Protein AF-A0A518IJC3-F1 (afdb_monomer_lite)

Organism: NCBI:txid2527976

Structure (mmCIF, N/CA/C/O backbone):
data_AF-A0A518IJC3-F1
#
_entry.id   AF-A0A518IJC3-F1
#
loop_
_atom_site.group_PDB
_atom_site.id
_atom_site.type_symbol
_atom_site.label_atom_id
_atom_site.label_alt_id
_atom_site.label_comp_id
_atom_site.label_asym_id
_atom_site.label_entity_id
_atom_site.label_seq_id
_atom_site.pdbx_PDB_ins_code
_atom_site.Cartn_x
_atom_site.Cartn_y
_atom_site.Cartn_z
_atom_site.occupancy
_atom_site.B_iso_or_equiv
_atom_site.auth_seq_id
_atom_site.auth_comp_id
_atom_site.auth_asym_id
_atom_site.auth_atom_id
_atom_site.pdbx_PDB_model_num
ATOM 1 N N . MET A 1 1 ? 7.387 24.031 16.752 1.00 44.44 1 MET A N 1
ATOM 2 C CA . MET A 1 1 ? 6.366 22.975 16.636 1.00 44.44 1 MET A CA 1
ATOM 3 C C . MET A 1 1 ? 7.140 21.714 16.356 1.00 44.44 1 MET A C 1
ATOM 5 O O . M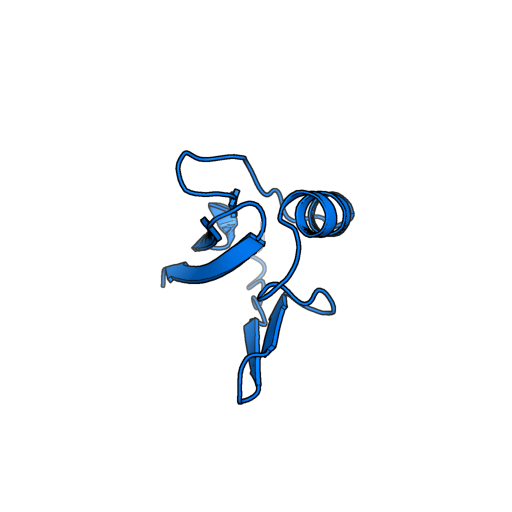ET A 1 1 ? 7.888 21.713 15.389 1.00 44.44 1 MET A O 1
ATOM 9 N N . ASP A 1 2 ? 7.101 20.771 17.294 1.00 44.84 2 ASP A N 1
ATOM 10 C CA . ASP A 1 2 ? 7.904 19.550 17.250 1.00 44.84 2 ASP A CA 1
ATOM 11 C C . ASP A 1 2 ? 7.682 18.819 15.930 1.00 44.84 2 ASP A C 1
ATOM 13 O O . ASP A 1 2 ? 6.559 18.420 15.621 1.00 44.84 2 ASP A O 1
ATOM 17 N N . SER A 1 3 ? 8.766 18.622 15.185 1.00 51.75 3 SER A N 1
ATOM 18 C CA . SER A 1 3 ? 8.877 17.559 14.196 1.00 51.75 3 SER A CA 1
ATOM 19 C C . SER A 1 3 ? 8.777 16.247 14.969 1.00 51.75 3 SER A C 1
ATOM 21 O O . SER A 1 3 ? 9.786 15.695 15.410 1.00 51.75 3 SER A O 1
ATOM 23 N N . GLN A 1 4 ? 7.550 15.809 15.256 1.00 52.97 4 GLN A N 1
ATOM 24 C CA . GLN A 1 4 ? 7.320 14.514 15.871 1.00 52.97 4 GLN A CA 1
ATOM 25 C C . GLN A 1 4 ? 7.936 13.486 14.937 1.00 52.97 4 GLN A C 1
ATOM 27 O O . GLN A 1 4 ? 7.493 13.315 13.806 1.00 52.97 4 GLN A O 1
ATOM 32 N N . ASN A 1 5 ? 9.007 12.868 15.418 1.00 46.75 5 ASN A N 1
ATOM 33 C CA . ASN A 1 5 ? 9.734 11.795 14.771 1.00 46.75 5 ASN A CA 1
ATOM 34 C C . ASN A 1 5 ? 8.767 10.605 14.645 1.00 46.75 5 ASN A C 1
ATOM 36 O O . ASN A 1 5 ? 8.715 9.730 15.511 1.00 46.75 5 ASN A O 1
ATOM 40 N N . ARG A 1 6 ? 7.891 10.653 13.638 1.00 52.81 6 ARG A N 1
ATOM 41 C CA . ARG A 1 6 ? 6.842 9.670 13.393 1.00 52.81 6 ARG A CA 1
ATOM 42 C C . ARG A 1 6 ? 7.557 8.432 12.873 1.00 52.81 6 ARG A C 1
ATOM 44 O O . ARG A 1 6 ? 8.008 8.386 11.737 1.00 52.81 6 ARG A O 1
ATOM 51 N N . ILE A 1 7 ? 7.761 7.457 13.754 1.00 54.72 7 ILE A N 1
ATOM 52 C CA . ILE A 1 7 ? 8.372 6.188 13.368 1.00 54.72 7 ILE A CA 1
ATOM 53 C C . ILE A 1 7 ? 7.366 5.464 12.475 1.00 54.72 7 ILE A C 1
ATOM 55 O O . ILE A 1 7 ? 6.355 4.952 12.953 1.00 54.72 7 ILE A O 1
ATOM 59 N N . ILE A 1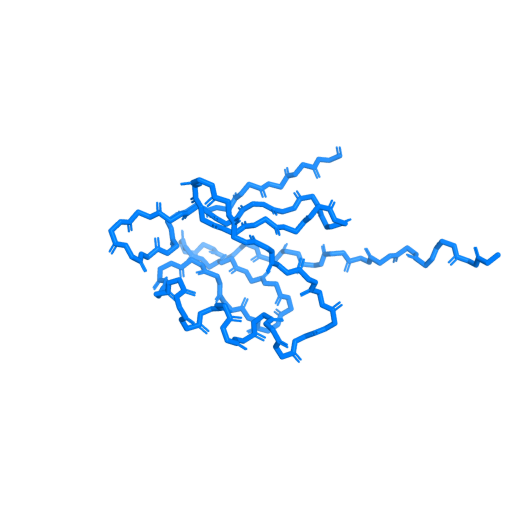 8 ? 7.658 5.424 11.180 1.00 58.94 8 ILE A N 1
ATOM 60 C CA . ILE A 1 8 ? 6.934 4.614 10.208 1.00 58.94 8 ILE A CA 1
ATOM 61 C C . ILE A 1 8 ? 7.378 3.171 10.424 1.00 58.94 8 ILE A C 1
ATOM 63 O O . ILE A 1 8 ? 8.475 2.772 10.034 1.00 58.94 8 ILE A O 1
ATOM 67 N N . HIS A 1 9 ? 6.557 2.382 11.114 1.00 61.22 9 HIS A N 1
ATOM 68 C CA . HIS A 1 9 ? 6.888 0.989 11.386 1.00 61.22 9 HIS A CA 1
ATOM 69 C C . HIS A 1 9 ? 6.395 0.111 10.231 1.00 61.22 9 HIS A C 1
ATOM 71 O O . HIS A 1 9 ? 5.310 -0.466 10.299 1.00 61.22 9 HIS A O 1
ATOM 77 N N . ILE A 1 10 ? 7.192 0.022 9.161 1.00 63.47 10 ILE A N 1
ATOM 78 C CA . ILE A 1 10 ? 6.991 -0.996 8.125 1.00 63.47 10 ILE A CA 1
ATOM 79 C C . ILE A 1 10 ? 7.646 -2.288 8.600 1.00 6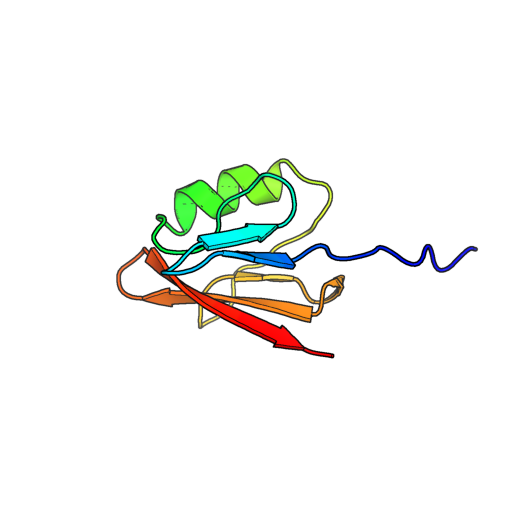3.47 10 ILE A C 1
ATOM 81 O O . ILE A 1 10 ? 8.865 -2.361 8.755 1.00 63.47 10 ILE A O 1
ATOM 85 N N . SER A 1 11 ? 6.835 -3.313 8.848 1.00 63.84 11 SER A N 1
ATOM 86 C CA . SER A 1 11 ? 7.325 -4.642 9.228 1.00 63.84 11 SER A CA 1
ATOM 87 C C . SER A 1 11 ? 7.235 -5.592 8.042 1.00 63.84 11 SER A C 1
ATOM 89 O O . SER A 1 11 ? 6.149 -5.783 7.496 1.00 63.84 11 SER A O 1
ATOM 91 N N . VAL A 1 12 ? 8.366 -6.198 7.661 1.00 65.88 12 VAL A N 1
ATOM 92 C CA . VAL A 1 12 ? 8.446 -7.188 6.578 1.00 65.88 12 VAL A CA 1
ATOM 93 C C . VAL A 1 12 ? 8.625 -8.587 7.168 1.00 65.88 12 VAL A C 1
ATOM 95 O O . VAL A 1 12 ? 9.714 -8.923 7.639 1.00 65.88 12 VAL A O 1
ATOM 98 N N . PHE A 1 13 ? 7.587 -9.427 7.125 1.00 66.06 13 PHE A N 1
ATOM 99 C CA . PHE A 1 13 ? 7.685 -10.837 7.520 1.00 66.06 13 PHE A CA 1
ATOM 100 C C . PHE A 1 13 ? 7.773 -11.736 6.286 1.00 66.06 13 PHE A C 1
ATOM 102 O O . PHE A 1 13 ? 7.073 -11.566 5.287 1.00 66.06 13 PHE A O 1
ATOM 109 N N . ARG A 1 14 ? 8.671 -12.723 6.329 1.00 55.84 14 ARG A N 1
ATOM 110 C CA . ARG A 1 14 ? 8.817 -13.692 5.237 1.00 55.84 14 ARG A CA 1
ATOM 111 C C . ARG A 1 14 ? 7.729 -14.775 5.339 1.00 55.84 14 ARG A C 1
ATOM 113 O O . ARG A 1 14 ? 7.466 -15.238 6.445 1.00 55.84 14 ARG A O 1
ATOM 120 N N . PRO A 1 15 ? 7.161 -15.246 4.211 1.00 63.09 15 PRO A N 1
ATOM 121 C CA . PRO A 1 15 ? 7.626 -14.960 2.857 1.00 63.09 15 PRO A CA 1
ATOM 122 C C . PRO A 1 15 ? 7.078 -13.678 2.200 1.00 63.09 15 PRO A C 1
ATOM 124 O O . PRO A 1 15 ? 7.739 -13.237 1.267 1.00 63.09 15 PRO A O 1
ATOM 127 N N . ARG A 1 16 ? 5.941 -13.082 2.614 1.00 69.44 16 ARG A N 1
ATOM 128 C CA . ARG A 1 16 ? 5.291 -11.955 1.886 1.00 69.44 16 ARG A CA 1
ATOM 129 C C . ARG A 1 16 ? 4.341 -11.090 2.736 1.00 69.44 16 ARG A C 1
ATOM 131 O O . ARG A 1 16 ? 3.221 -10.790 2.327 1.00 69.44 16 ARG A O 1
ATOM 138 N N . GLU A 1 17 ? 4.756 -10.707 3.929 1.00 81.00 17 GLU A N 1
ATOM 139 C CA . GLU A 1 17 ? 3.969 -9.842 4.808 1.00 81.00 17 GLU A CA 1
ATOM 140 C C . GLU A 1 17 ? 4.626 -8.465 4.861 1.00 81.00 17 GLU A C 1
ATOM 142 O O . GLU A 1 17 ? 5.804 -8.378 5.190 1.00 81.00 17 GLU A O 1
ATOM 147 N N . VAL A 1 18 ? 3.895 -7.406 4.517 1.00 86.44 18 VAL A N 1
ATOM 148 C CA . VAL A 1 18 ? 4.358 -6.022 4.667 1.00 86.44 18 VAL A CA 1
ATOM 149 C C . VAL A 1 18 ? 3.217 -5.280 5.317 1.00 86.44 18 VAL A C 1
ATOM 151 O O . VAL A 1 18 ? 2.130 -5.210 4.742 1.00 86.44 18 VAL A O 1
ATOM 154 N N . ARG A 1 19 ? 3.457 -4.769 6.520 1.00 88.62 19 ARG A N 1
ATOM 155 C CA . ARG A 1 19 ? 2.441 -4.072 7.303 1.00 88.62 19 ARG A CA 1
ATOM 156 C C . ARG A 1 19 ? 2.796 -2.614 7.521 1.00 88.62 19 ARG A C 1
ATOM 158 O O . ARG A 1 19 ? 3.959 -2.322 7.785 1.00 88.62 19 ARG A O 1
ATOM 165 N N . LEU A 1 20 ? 1.784 -1.751 7.500 1.00 87.19 20 LEU A N 1
ATOM 166 C CA . LEU A 1 20 ? 1.826 -0.399 8.052 1.00 87.19 20 LEU A CA 1
ATOM 167 C C . LEU A 1 20 ? 0.968 -0.385 9.323 1.00 87.19 20 LEU A C 1
ATOM 169 O O . LEU A 1 20 ? -0.262 -0.439 9.259 1.00 87.19 20 LEU A O 1
ATOM 173 N N . GLY A 1 21 ? 1.618 -0.405 10.490 1.00 86.31 21 GLY A N 1
ATOM 174 C CA . GLY A 1 21 ? 0.924 -0.682 11.751 1.00 86.31 21 GLY A CA 1
ATOM 175 C C . GLY A 1 21 ? 0.263 -2.067 11.722 1.00 86.31 21 GLY A C 1
ATOM 176 O O . GLY A 1 21 ? 0.940 -3.077 11.530 1.00 86.31 21 GLY A O 1
ATOM 177 N N . GLU A 1 22 ? -1.061 -2.113 11.875 1.00 87.12 22 GLU A N 1
ATOM 178 C CA . GLU A 1 22 ? -1.850 -3.357 11.817 1.00 87.12 22 GLU A CA 1
ATOM 179 C C . GLU A 1 22 ? -2.362 -3.699 10.405 1.00 87.12 22 GLU A C 1
ATOM 181 O O . GLU A 1 22 ? -2.892 -4.789 10.185 1.00 87.12 22 GLU A O 1
ATOM 186 N N . ILE A 1 23 ? -2.198 -2.793 9.436 1.00 90.25 23 ILE A N 1
ATOM 187 C CA . ILE A 1 23 ? -2.721 -2.959 8.078 1.00 90.25 23 ILE A CA 1
ATOM 188 C C . ILE A 1 23 ? -1.716 -3.761 7.256 1.00 90.25 23 ILE A C 1
ATOM 190 O O . ILE A 1 23 ? -0.626 -3.282 6.950 1.00 90.25 23 ILE A O 1
ATOM 194 N N . GLN A 1 24 ? -2.089 -4.977 6.860 1.00 91.25 24 GLN A N 1
ATOM 195 C CA . GLN A 1 24 ? -1.361 -5.736 5.843 1.00 91.25 24 GLN A CA 1
ATOM 196 C C . GLN A 1 24 ? -1.563 -5.081 4.472 1.00 91.25 24 GLN A C 1
ATOM 198 O O . GLN A 1 24 ? -2.702 -4.805 4.096 1.00 91.25 24 GLN A O 1
ATOM 203 N N . LEU A 1 25 ? -0.473 -4.879 3.728 1.00 91.56 25 LEU A N 1
ATOM 204 C CA . LEU A 1 25 ? -0.455 -4.188 2.436 1.00 91.56 25 LEU A CA 1
ATOM 205 C C . LEU A 1 25 ? -0.431 -5.171 1.257 1.00 91.56 25 LEU A C 1
ATOM 207 O O . LEU A 1 25 ? -1.343 -5.173 0.438 1.00 91.56 25 LEU A O 1
ATOM 211 N N . LEU A 1 26 ? 0.581 -6.043 1.187 1.00 92.75 26 LEU A N 1
ATOM 212 C CA . LEU A 1 26 ? 0.789 -6.930 0.032 1.00 92.75 26 LEU A CA 1
ATOM 213 C C . LEU A 1 26 ? -0.289 -8.008 -0.122 1.00 92.75 26 LEU A C 1
ATOM 215 O O . LEU A 1 26 ? -0.783 -8.550 0.872 1.00 92.75 26 LEU A O 1
ATOM 219 N N . ASN A 1 27 ? -0.516 -8.417 -1.377 1.00 90.56 27 ASN A N 1
ATOM 220 C CA . ASN A 1 27 ? -1.457 -9.463 -1.799 1.00 90.56 27 ASN A CA 1
ATOM 221 C C . ASN A 1 27 ? -2.909 -9.167 -1.397 1.00 90.56 27 ASN A C 1
ATOM 223 O O . ASN A 1 27 ? -3.676 -10.077 -1.075 1.00 90.56 27 ASN A O 1
ATOM 227 N N . ARG A 1 28 ? -3.293 -7.890 -1.406 1.00 93.38 28 ARG A N 1
ATOM 228 C CA . ARG A 1 28 ? -4.655 -7.441 -1.109 1.00 93.38 28 ARG A CA 1
ATOM 229 C C . ARG A 1 28 ? -5.173 -6.530 -2.205 1.00 93.38 28 ARG A C 1
ATOM 231 O O . ARG A 1 28 ? -4.393 -5.855 -2.868 1.00 93.38 28 ARG A O 1
ATOM 238 N N . ALA A 1 29 ? -6.491 -6.500 -2.364 1.00 94.44 29 ALA A N 1
ATOM 239 C CA . ALA A 1 29 ? -7.131 -5.617 -3.325 1.00 94.44 29 ALA A CA 1
ATOM 240 C C . ALA A 1 29 ? -6.874 -4.157 -2.940 1.00 94.44 29 ALA A C 1
ATOM 242 O O . ALA A 1 29 ? -7.122 -3.781 -1.789 1.00 94.44 29 ALA A O 1
ATOM 243 N N . LEU A 1 30 ? -6.444 -3.342 -3.909 1.00 92.50 30 LEU A N 1
ATOM 244 C CA . LEU A 1 30 ? -6.118 -1.931 -3.688 1.00 92.50 30 LEU A CA 1
ATOM 245 C C . LEU A 1 30 ? -7.274 -1.216 -2.987 1.00 92.50 30 LEU A C 1
ATOM 247 O O . LEU A 1 30 ? -7.084 -0.620 -1.938 1.00 92.50 30 LEU A O 1
ATOM 251 N N . GLN A 1 31 ? -8.494 -1.400 -3.496 1.00 91.81 31 GLN A N 1
ATOM 252 C CA . GLN A 1 31 ? -9.708 -0.775 -2.964 1.00 91.81 31 GLN A CA 1
ATOM 253 C C . GLN A 1 31 ? -9.953 -1.082 -1.480 1.00 91.81 31 GLN A C 1
ATOM 255 O O . GLN A 1 31 ? -10.396 -0.210 -0.738 1.00 91.81 31 GLN A O 1
ATOM 260 N N . GLN A 1 32 ? -9.678 -2.312 -1.034 1.00 93.44 32 GLN A N 1
ATOM 261 C CA . GLN A 1 32 ? -9.863 -2.688 0.371 1.00 93.44 32 GLN A CA 1
ATOM 262 C C . GLN A 1 32 ? -8.824 -2.003 1.255 1.00 93.44 32 GLN A C 1
ATOM 264 O O . GLN A 1 32 ? -9.166 -1.455 2.301 1.00 93.44 32 GLN A O 1
ATOM 269 N N . VAL A 1 33 ? -7.569 -1.993 0.805 1.00 92.44 33 VAL A N 1
ATOM 270 C CA . VAL A 1 33 ? -6.475 -1.344 1.527 1.00 92.44 33 VAL A CA 1
ATOM 271 C C . VAL A 1 33 ? -6.668 0.173 1.557 1.00 92.44 33 VAL A C 1
ATOM 273 O O . VAL A 1 33 ? -6.483 0.768 2.609 1.00 92.44 33 VAL A O 1
ATOM 276 N N . THR A 1 34 ? -7.155 0.798 0.479 1.00 90.94 34 THR A N 1
ATOM 277 C CA . THR A 1 34 ? -7.515 2.226 0.455 1.00 90.94 34 THR A CA 1
ATOM 278 C C . THR A 1 34 ? -8.532 2.575 1.538 1.00 90.94 34 THR A C 1
ATOM 280 O O . THR A 1 34 ? -8.373 3.575 2.228 1.00 90.94 34 THR A O 1
ATOM 283 N N . VAL A 1 35 ? -9.576 1.757 1.719 1.00 91.62 35 VAL A N 1
ATOM 284 C CA . VAL A 1 35 ? -10.597 2.001 2.753 1.00 91.62 35 VAL A CA 1
ATOM 285 C C . VAL A 1 35 ? -9.989 1.946 4.156 1.00 91.62 35 VAL A C 1
ATOM 287 O O . VAL A 1 35 ? -10.322 2.780 4.994 1.00 91.62 35 VAL A O 1
ATOM 290 N N . GLU A 1 36 ? -9.091 0.995 4.408 1.00 92.31 36 GLU A N 1
ATOM 291 C CA . GLU A 1 36 ? -8.404 0.872 5.698 1.00 92.31 36 GLU A CA 1
ATOM 292 C C . GLU A 1 36 ? -7.431 2.024 5.947 1.00 92.31 36 GLU A C 1
ATOM 294 O O . GLU A 1 36 ? -7.440 2.598 7.034 1.00 92.31 36 GLU A O 1
ATOM 299 N N . LEU A 1 37 ? -6.649 2.407 4.935 1.00 90.81 37 LEU A N 1
ATOM 300 C CA . LEU A 1 37 ? -5.713 3.528 5.010 1.00 90.81 37 LEU A CA 1
ATOM 301 C C . LEU A 1 37 ? -6.441 4.860 5.217 1.00 90.81 37 LEU A C 1
ATOM 303 O O . LEU A 1 37 ? -6.036 5.637 6.075 1.00 90.81 37 LEU A O 1
ATOM 307 N N . ASN A 1 38 ? -7.577 5.081 4.551 1.00 85.12 38 ASN A N 1
ATOM 308 C CA . ASN A 1 38 ? -8.430 6.254 4.779 1.00 85.12 38 ASN A CA 1
ATOM 309 C C . ASN A 1 38 ? -9.032 6.308 6.195 1.00 85.12 38 ASN A C 1
ATOM 311 O O . ASN A 1 38 ? -9.504 7.359 6.623 1.00 85.12 38 ASN A O 1
ATOM 315 N N . GLY A 1 39 ? -9.054 5.183 6.916 1.00 85.31 39 GLY A N 1
ATOM 316 C CA . GLY A 1 39 ? -9.427 5.125 8.331 1.00 85.31 39 GLY A CA 1
ATOM 317 C C . GLY A 1 39 ? -8.302 5.542 9.285 1.00 85.31 39 GLY A C 1
ATOM 318 O O . GLY A 1 39 ? -8.531 5.650 10.491 1.00 85.31 39 GLY A O 1
ATOM 319 N N . THR A 1 40 ? -7.094 5.758 8.767 1.00 85.25 40 THR A N 1
ATOM 320 C CA . THR A 1 40 ? -5.940 6.253 9.521 1.00 85.25 40 THR A CA 1
ATOM 321 C C . THR A 1 40 ? -5.813 7.775 9.395 1.00 85.25 40 THR A C 1
ATOM 323 O O . THR A 1 40 ? -6.572 8.422 8.679 1.00 85.25 40 THR A O 1
ATOM 326 N N . ASN A 1 41 ? -4.842 8.363 10.097 1.00 84.38 41 ASN A N 1
ATOM 327 C CA . ASN A 1 41 ? -4.481 9.773 9.909 1.00 84.38 41 ASN A CA 1
ATOM 328 C C . ASN A 1 41 ? -3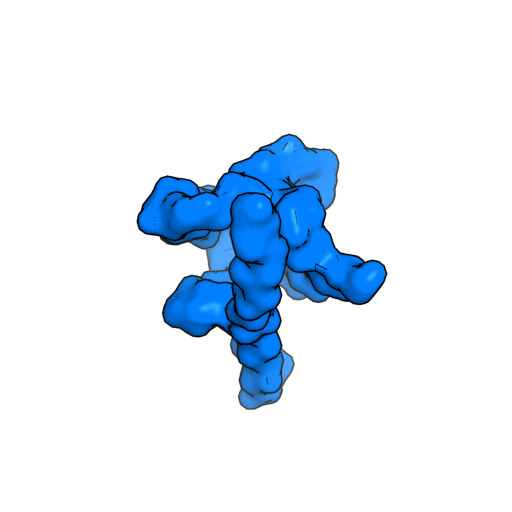.476 9.973 8.759 1.00 84.38 41 ASN A C 1
ATOM 330 O O . ASN A 1 41 ? -2.947 11.072 8.611 1.00 84.38 41 ASN A O 1
ATOM 334 N N . ASP A 1 42 ? -3.166 8.920 8.001 1.00 83.62 42 ASP A N 1
ATOM 335 C CA . ASP A 1 42 ? -2.154 8.935 6.954 1.00 83.62 42 ASP A CA 1
ATOM 336 C C . ASP A 1 42 ? -2.846 9.068 5.592 1.00 83.62 42 ASP A C 1
ATOM 338 O O . ASP A 1 42 ? -3.653 8.224 5.202 1.00 83.62 42 ASP A O 1
ATOM 342 N N . LEU A 1 43 ? -2.555 10.156 4.876 1.00 86.56 43 LEU A N 1
ATOM 343 C CA . LEU A 1 43 ? -3.187 10.458 3.594 1.00 86.56 43 LEU A CA 1
ATOM 344 C C . LEU A 1 43 ? -2.493 9.688 2.467 1.00 86.56 43 LEU A C 1
ATOM 346 O O . LEU A 1 43 ? -1.352 9.980 2.124 1.00 86.56 43 LEU A O 1
ATOM 350 N N . PHE A 1 44 ? -3.196 8.712 1.896 1.00 91.75 44 PHE A N 1
ATOM 351 C CA . PHE A 1 44 ? -2.777 8.030 0.675 1.00 91.75 44 PHE A CA 1
ATOM 352 C C . PHE A 1 44 ? -3.583 8.557 -0.511 1.00 91.75 44 PHE A C 1
ATOM 354 O O . PHE A 1 44 ? -4.811 8.456 -0.531 1.00 91.75 44 PHE A O 1
ATOM 361 N N . GLU A 1 45 ? -2.892 9.099 -1.505 1.00 92.31 45 GLU A N 1
ATOM 362 C CA . GLU A 1 45 ? -3.474 9.640 -2.728 1.00 92.31 45 GLU A CA 1
ATOM 363 C C . GLU A 1 45 ? -3.285 8.671 -3.894 1.00 92.31 45 GLU A C 1
ATOM 365 O O . GLU A 1 45 ? -2.348 7.876 -3.922 1.00 92.31 45 GLU A O 1
ATOM 370 N N . GLN A 1 46 ? -4.201 8.707 -4.861 1.00 91.94 46 GLN A N 1
ATOM 371 C CA . GLN A 1 46 ? -4.115 7.843 -6.033 1.00 91.94 46 GLN A CA 1
ATOM 372 C C . GLN A 1 46 ? -3.131 8.408 -7.058 1.00 91.94 46 GLN A C 1
ATOM 374 O O . GLN A 1 46 ? -3.247 9.563 -7.462 1.00 91.94 46 GLN A O 1
ATOM 379 N N . VAL A 1 47 ? -2.214 7.556 -7.513 1.00 90.62 47 VAL A N 1
ATOM 380 C CA . VAL A 1 47 ? -1.195 7.860 -8.528 1.00 90.62 47 VAL A CA 1
ATOM 381 C C . VAL A 1 47 ? -1.223 6.816 -9.643 1.00 90.62 47 VAL A C 1
ATOM 383 O O . VAL A 1 47 ? -1.886 5.786 -9.515 1.00 90.62 47 VAL A O 1
ATOM 386 N N . ASP A 1 48 ? -0.482 7.053 -10.730 1.00 88.00 48 ASP A N 1
ATOM 387 C CA . ASP A 1 48 ? -0.469 6.187 -11.923 1.00 88.00 48 ASP A CA 1
ATOM 388 C C . ASP A 1 48 ? -0.178 4.709 -11.612 1.00 88.00 48 ASP A C 1
ATOM 390 O O . ASP A 1 48 ? -0.690 3.823 -12.292 1.00 88.00 48 ASP A O 1
ATOM 394 N N . VAL A 1 49 ? 0.640 4.445 -10.589 1.00 86.81 49 VAL A N 1
ATOM 395 C CA . VAL A 1 49 ? 1.083 3.095 -10.209 1.00 86.81 49 VAL A CA 1
ATOM 396 C C . VAL A 1 49 ? 0.318 2.498 -9.023 1.00 86.81 49 VAL A C 1
ATOM 398 O O . VAL A 1 49 ? 0.607 1.366 -8.648 1.00 86.81 49 VAL A O 1
ATOM 401 N N . GLY A 1 50 ? -0.631 3.221 -8.413 1.00 92.62 50 GLY A N 1
ATOM 402 C CA . GLY A 1 50 ? -1.375 2.753 -7.238 1.00 92.62 50 GLY A CA 1
ATOM 403 C C . GLY A 1 50 ? -1.691 3.866 -6.238 1.00 92.62 50 GLY A C 1
ATOM 404 O O . GLY A 1 50 ? -2.486 4.757 -6.537 1.00 92.62 50 GLY A O 1
ATOM 405 N N . LEU A 1 51 ? -1.114 3.795 -5.033 1.00 94.00 51 LEU A N 1
ATOM 406 C CA . LEU A 1 51 ? -1.307 4.799 -3.976 1.00 94.00 51 LEU A CA 1
ATOM 407 C C . LEU A 1 51 ? 0.027 5.334 -3.471 1.00 94.00 51 LEU A C 1
ATOM 409 O O . LEU A 1 51 ? 0.952 4.563 -3.247 1.00 94.00 51 LEU A O 1
ATOM 413 N N . GLU A 1 52 ? 0.095 6.625 -3.198 1.00 93.19 52 GLU A N 1
ATOM 414 C CA . GLU A 1 52 ? 1.268 7.281 -2.632 1.00 93.19 52 GLU A CA 1
ATOM 415 C C . GLU A 1 52 ? 0.902 8.006 -1.342 1.00 93.19 52 GLU A C 1
ATOM 417 O O . GLU A 1 52 ? -0.147 8.637 -1.241 1.00 93.19 52 GLU A O 1
ATOM 422 N N . ASN A 1 53 ? 1.784 7.927 -0.355 1.00 91.94 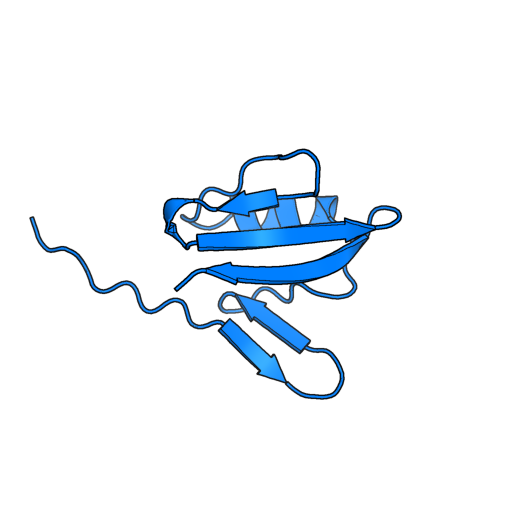53 ASN A N 1
ATOM 423 C CA . ASN A 1 53 ? 1.789 8.828 0.781 1.00 91.94 53 ASN A CA 1
ATOM 424 C C . ASN A 1 53 ? 3.123 9.577 0.792 1.00 91.94 53 ASN A C 1
ATOM 426 O O . ASN A 1 53 ? 4.147 9.023 1.200 1.00 91.94 53 ASN A O 1
ATOM 430 N N . GLU A 1 54 ? 3.088 10.831 0.336 1.00 89.00 54 GLU A N 1
ATOM 431 C CA . GLU A 1 54 ? 4.269 11.689 0.202 1.00 89.00 54 GLU A CA 1
ATOM 432 C C . GLU A 1 54 ? 4.914 11.990 1.566 1.00 89.00 54 GLU A C 1
ATOM 434 O O . GLU A 1 54 ? 6.136 11.945 1.690 1.00 89.00 54 GLU A O 1
ATOM 439 N N . GLU A 1 55 ? 4.112 12.220 2.617 1.00 87.31 55 GLU A N 1
ATOM 440 C CA . GLU A 1 55 ? 4.617 12.492 3.976 1.00 87.31 55 GLU A CA 1
ATOM 441 C C . GLU A 1 55 ? 5.419 11.306 4.524 1.00 87.31 55 GLU A C 1
ATOM 443 O O . GLU A 1 55 ? 6.432 11.485 5.202 1.00 87.31 55 GLU A O 1
ATOM 448 N N . LEU A 1 56 ? 4.961 10.089 4.225 1.00 84.94 56 LEU A N 1
ATOM 449 C CA . LEU A 1 56 ? 5.590 8.853 4.673 1.00 84.94 56 LEU A CA 1
ATOM 450 C C . LEU A 1 56 ? 6.662 8.331 3.703 1.00 84.94 56 LEU A C 1
ATOM 452 O O . LEU A 1 56 ? 7.369 7.383 4.045 1.00 84.94 56 LEU A O 1
ATOM 456 N N . GLY A 1 57 ? 6.774 8.907 2.502 1.00 88.62 57 GLY A N 1
ATOM 457 C CA . GLY A 1 57 ? 7.654 8.412 1.444 1.00 88.62 57 GLY A CA 1
ATOM 458 C C . GLY A 1 57 ? 7.317 6.986 0.993 1.00 88.62 57 GLY A C 1
ATOM 459 O O . GLY A 1 57 ? 8.226 6.230 0.649 1.00 88.62 57 GLY A O 1
ATOM 460 N N . ILE A 1 58 ? 6.040 6.587 1.041 1.00 90.44 58 ILE A N 1
ATOM 461 C CA . ILE A 1 58 ? 5.583 5.230 0.696 1.00 90.44 58 ILE A CA 1
ATOM 462 C C . ILE A 1 58 ? 4.804 5.257 -0.614 1.00 90.44 58 ILE A C 1
ATOM 464 O O . ILE A 1 58 ? 3.856 6.026 -0.748 1.00 90.44 58 ILE A O 1
ATOM 468 N N . VAL A 1 59 ? 5.111 4.323 -1.515 1.00 92.12 59 VAL A N 1
ATOM 469 C CA . VAL A 1 59 ? 4.291 4.029 -2.698 1.00 92.12 59 VAL A CA 1
ATOM 470 C C . VAL A 1 59 ? 3.827 2.574 -2.653 1.00 92.12 59 VAL A C 1
ATOM 472 O O . VAL A 1 59 ? 4.624 1.650 -2.507 1.00 92.12 59 VAL A O 1
ATOM 475 N N . LEU A 1 60 ? 2.520 2.360 -2.769 1.00 93.62 60 LEU A N 1
ATOM 476 C CA . LEU A 1 60 ? 1.882 1.057 -2.921 1.00 93.62 60 LEU A CA 1
ATOM 477 C C . LEU A 1 60 ? 1.631 0.823 -4.408 1.00 93.62 60 LEU A C 1
ATOM 479 O O . LEU A 1 60 ? 0.867 1.562 -5.029 1.00 93.62 60 LEU A O 1
ATOM 483 N N . VAL A 1 61 ? 2.263 -0.210 -4.959 1.00 93.81 61 VAL A N 1
ATOM 484 C CA . VAL A 1 61 ? 2.215 -0.528 -6.388 1.00 93.81 61 VAL A CA 1
ATOM 485 C C . VAL A 1 61 ? 1.116 -1.548 -6.654 1.00 93.81 61 VAL A C 1
ATOM 487 O O . VAL A 1 61 ? 1.105 -2.633 -6.063 1.00 93.81 61 VAL A O 1
ATOM 490 N N . GLU A 1 62 ? 0.206 -1.200 -7.556 1.00 94.38 62 GLU A N 1
ATOM 491 C CA . GLU A 1 62 ? -0.919 -2.021 -7.979 1.00 94.38 62 GLU A CA 1
ATOM 492 C C . GLU A 1 62 ? -0.638 -2.739 -9.305 1.00 94.38 62 GLU A C 1
ATOM 494 O O . GLU A 1 62 ? -0.136 -2.155 -10.264 1.00 94.38 62 GLU A O 1
ATOM 499 N N . VAL A 1 63 ? -0.979 -4.027 -9.346 1.00 92.19 63 VAL A N 1
ATOM 500 C CA . VAL A 1 63 ? -0.983 -4.873 -10.541 1.00 92.19 63 VAL A CA 1
ATOM 501 C C . VAL A 1 63 ? -2.251 -5.727 -10.507 1.00 92.19 63 VAL A C 1
ATOM 503 O O . VAL A 1 63 ? -2.516 -6.417 -9.521 1.00 92.19 63 VAL A O 1
ATOM 506 N N . ASP A 1 64 ? -3.045 -5.689 -11.579 1.00 93.38 64 ASP A N 1
ATOM 507 C CA . ASP A 1 64 ? -4.294 -6.454 -11.729 1.00 93.38 64 ASP A CA 1
ATOM 508 C C . ASP A 1 64 ? -5.292 -6.279 -10.554 1.00 93.38 64 ASP A C 1
ATOM 510 O O . ASP A 1 64 ? -5.969 -7.213 -10.116 1.00 93.38 64 ASP A O 1
ATOM 514 N N . GLY A 1 65 ? -5.393 -5.060 -10.025 1.00 91.12 65 GLY A N 1
ATOM 515 C CA . GLY A 1 65 ? -6.259 -4.644 -8.920 1.00 91.12 65 GLY A CA 1
ATOM 516 C C . GLY A 1 65 ? -5.721 -4.962 -7.523 1.00 91.12 65 GLY A C 1
ATOM 517 O O . GLY A 1 65 ? -6.409 -4.703 -6.528 1.00 91.12 65 GLY A O 1
ATOM 518 N N . MET A 1 66 ? -4.515 -5.525 -7.426 1.00 93.88 66 MET A N 1
ATOM 519 C CA . MET A 1 66 ? -3.903 -6.015 -6.191 1.00 93.88 66 MET A CA 1
ATOM 520 C C . MET A 1 66 ? -2.600 -5.277 -5.895 1.00 93.88 66 MET A C 1
ATOM 522 O O . MET A 1 66 ? -1.829 -4.983 -6.799 1.00 93.88 66 MET A O 1
ATOM 526 N N . ILE A 1 67 ? -2.314 -5.028 -4.619 1.00 93.19 67 ILE A N 1
ATOM 527 C CA . ILE A 1 67 ? -1.012 -4.496 -4.211 1.00 93.19 67 ILE A CA 1
ATOM 528 C C . ILE A 1 67 ? 0.032 -5.607 -4.330 1.00 93.19 67 ILE A C 1
ATOM 530 O O . ILE A 1 67 ? 0.009 -6.578 -3.562 1.00 93.19 67 ILE A O 1
ATOM 534 N N . ASP A 1 68 ? 0.948 -5.439 -5.278 1.00 91.12 68 ASP A N 1
ATOM 535 C CA . ASP A 1 68 ? 2.044 -6.372 -5.563 1.00 91.12 68 ASP A CA 1
ATOM 536 C C . ASP A 1 68 ? 3.389 -5.860 -5.024 1.00 91.12 68 ASP A C 1
ATOM 538 O O . ASP A 1 68 ? 4.248 -6.650 -4.626 1.00 91.12 68 ASP A O 1
ATOM 542 N N . GLY A 1 69 ? 3.545 -4.536 -4.920 1.00 90.69 69 GLY A N 1
ATOM 543 C CA . GLY A 1 69 ? 4.777 -3.894 -4.465 1.00 90.69 69 GLY A CA 1
ATOM 544 C C . GLY A 1 69 ? 4.554 -2.821 -3.403 1.00 90.69 69 GLY A C 1
ATOM 545 O O . GLY A 1 69 ? 3.489 -2.214 -3.311 1.00 90.69 69 GLY A O 1
ATOM 546 N N . VAL A 1 70 ? 5.592 -2.588 -2.602 1.00 90.06 70 VAL A N 1
ATOM 547 C CA . VAL A 1 70 ? 5.700 -1.433 -1.705 1.00 90.06 70 VAL A CA 1
ATOM 548 C C . VAL A 1 70 ? 7.088 -0.837 -1.891 1.00 90.06 70 VAL A C 1
ATOM 550 O O . VAL A 1 70 ? 8.086 -1.535 -1.697 1.00 90.06 70 VAL A O 1
ATOM 553 N N . GLU A 1 71 ? 7.147 0.437 -2.252 1.00 88.81 71 GLU A N 1
ATOM 554 C CA . GL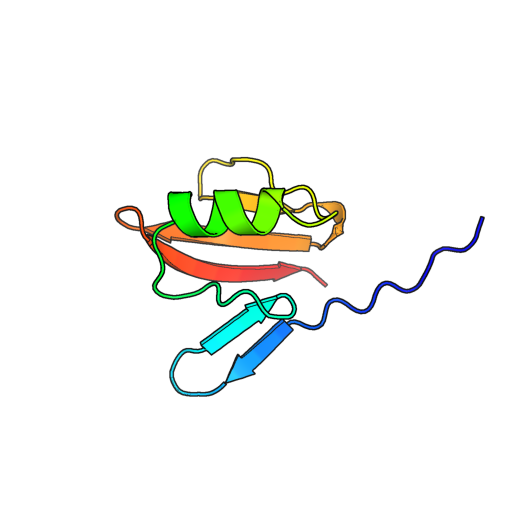U A 1 71 ? 8.374 1.223 -2.308 1.00 88.81 71 GLU A CA 1
ATOM 555 C C . GLU A 1 71 ? 8.419 2.171 -1.112 1.00 88.81 71 GLU A C 1
ATOM 557 O O . GLU A 1 71 ? 7.398 2.715 -0.690 1.00 88.81 71 GLU A O 1
ATOM 562 N N . VAL A 1 72 ? 9.610 2.335 -0.540 1.00 87.06 72 VAL A N 1
ATOM 563 C CA . VAL A 1 72 ? 9.849 3.200 0.616 1.00 87.06 72 VAL A CA 1
ATOM 564 C C . VAL A 1 72 ? 11.069 4.048 0.303 1.00 87.06 72 VAL A C 1
ATOM 566 O O . VAL A 1 72 ? 12.162 3.512 0.099 1.00 87.06 72 VAL A O 1
ATOM 569 N N . SER A 1 73 ? 10.873 5.358 0.246 1.00 79.88 73 SER A N 1
ATOM 570 C CA . SER A 1 73 ? 11.932 6.341 0.040 1.00 79.88 73 SER A CA 1
ATOM 571 C C . SER A 1 73 ? 12.505 6.772 1.391 1.00 79.88 73 SER A C 1
ATOM 573 O O . SER A 1 73 ? 11.764 6.934 2.359 1.00 79.88 73 SER A O 1
ATOM 575 N N . ALA A 1 74 ? 13.832 6.895 1.460 1.00 59.44 74 ALA A N 1
ATOM 576 C CA . ALA A 1 74 ? 14.576 7.305 2.655 1.00 59.44 74 ALA A CA 1
ATOM 577 C C . ALA A 1 74 ? 14.857 8.811 2.672 1.00 59.44 74 ALA A C 1
ATOM 579 O O . ALA A 1 74 ? 15.045 9.379 1.571 1.00 59.44 74 ALA A O 1
#

Secondary structure (DSSP, 8-state):
---------EEEETTTEEEETTEE-TTSBHHHHHHHHTTSSS-PEEETTEEEETTTTEEEEEETTEEEEEEE--

Sequence (74 aa):
MDSQNRIIHISVFRPREVRLGEIQLLNRALQQVTVELNGTNDLFEQVDVGLENEELGIVLVEVDGMIDGVEVSA

pLDDT: mean 82.45, std 14.46, range [44.44, 94.44]

Radius of gyration: 12.12 Å; chains: 1; bounding box: 25×38×29 Å

Foldseek 3Di:
DDPPPPPQDFDADPPGFTDRVPQTAFPAFLVVSQVVCVVDPFDWDQDPQGTDGPVQQWDFGDDPRGRHDIDHDD